Protein AF-A0AAV1WZG4-F1 (afdb_monomer)

Mean predicted aligned error: 12.22 Å

Secondary structure (DSSP, 8-state):
--HHHHHHHHHHHHHHHHHHHHHHHHHHHHHIIIIITT-SSHHHHHHT--TTS-HHHHHHHHHHHHHHHHHHHH-TT-PPPPHHHHHHHHHHTTS-----TTTT--

pLDDT: mean 77.01, std 16.68, range [37.56, 94.81]

Sequence (106 aa):
MSSKNTSFQISEKKVVFAILNDAWRRHKCTIKEKHFTKYKTTYDRLKNHPRDIPESHFKELIRYWNLGDIQRATKENKETPNQAEMFREIRQSKKGKPLDQETTKL

Organism: Lupinus luteus (NCBI:txid3873)

Structure (mmCIF, N/CA/C/O backbone):
data_AF-A0AAV1WZG4-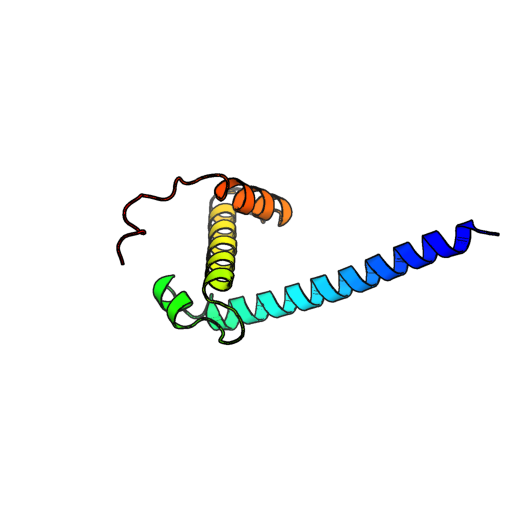F1
#
_entry.id   AF-A0AAV1WZG4-F1
#
loop_
_atom_site.group_PDB
_atom_site.id
_atom_site.type_symbol
_atom_site.label_atom_id
_atom_site.label_alt_id
_atom_site.label_comp_id
_atom_site.label_asym_id
_atom_site.label_entity_id
_atom_site.label_seq_id
_atom_site.pdbx_PDB_ins_code
_atom_site.Cartn_x
_atom_site.Cartn_y
_atom_site.Cartn_z
_atom_site.occupancy
_atom_site.B_iso_or_equiv
_atom_site.auth_seq_id
_atom_site.auth_comp_id
_atom_site.auth_asym_id
_atom_site.auth_atom_id
_atom_site.pdbx_PDB_model_num
ATOM 1 N N . MET A 1 1 ? 35.202 6.762 -31.738 1.00 43.03 1 MET A N 1
ATOM 2 C CA . MET A 1 1 ? 33.759 6.557 -32.020 1.00 43.03 1 MET A CA 1
ATOM 3 C C . MET A 1 1 ? 32.971 5.884 -30.869 1.00 43.03 1 MET A C 1
ATOM 5 O O . MET A 1 1 ? 31.894 5.372 -31.125 1.00 43.03 1 MET A O 1
ATOM 9 N N . SER A 1 2 ? 33.398 5.943 -29.591 1.00 52.16 2 SER A N 1
ATOM 10 C CA . SER A 1 2 ? 32.777 5.129 -28.512 1.00 52.16 2 SER A CA 1
ATOM 11 C C . SER A 1 2 ? 31.730 5.839 -27.616 1.00 52.16 2 SER A C 1
ATOM 13 O O . SER A 1 2 ? 30.922 5.180 -26.973 1.00 52.16 2 SER A O 1
ATOM 15 N N . SER A 1 3 ? 31.659 7.179 -27.587 1.00 54.00 3 SER A N 1
ATOM 16 C CA . SER A 1 3 ? 30.793 7.901 -26.621 1.00 54.00 3 SER A CA 1
ATOM 17 C C . SER A 1 3 ? 29.282 7.836 -26.878 1.00 54.00 3 SER A C 1
ATOM 19 O O . SER A 1 3 ? 28.505 8.072 -25.956 1.00 54.00 3 SER A O 1
ATOM 21 N N . LYS A 1 4 ? 28.834 7.558 -28.109 1.00 53.19 4 LYS A N 1
ATOM 22 C CA . LYS A 1 4 ? 27.404 7.666 -28.464 1.00 53.19 4 LYS A CA 1
ATOM 23 C C . LYS A 1 4 ? 26.564 6.463 -28.006 1.00 53.19 4 LYS A C 1
ATOM 25 O O . LYS A 1 4 ? 25.367 6.617 -27.800 1.00 53.19 4 LYS A O 1
ATOM 30 N N . ASN A 1 5 ? 27.181 5.297 -27.792 1.00 53.06 5 ASN A N 1
ATOM 31 C CA . ASN A 1 5 ? 26.464 4.092 -27.355 1.00 53.06 5 ASN A CA 1
ATOM 32 C C . ASN A 1 5 ? 26.102 4.132 -25.867 1.00 53.06 5 ASN A C 1
ATOM 34 O O . ASN A 1 5 ? 25.026 3.686 -25.477 1.00 53.06 5 ASN A O 1
ATOM 38 N N . THR A 1 6 ? 26.962 4.700 -25.024 1.00 52.59 6 THR A N 1
ATOM 39 C CA . THR A 1 6 ? 26.753 4.702 -23.570 1.00 52.59 6 THR A CA 1
ATOM 40 C C . THR A 1 6 ? 25.620 5.641 -23.152 1.00 52.59 6 THR A C 1
ATOM 42 O O . THR A 1 6 ? 24.829 5.292 -22.279 1.00 52.59 6 THR A O 1
ATOM 45 N N . SER A 1 7 ? 25.490 6.813 -23.787 1.00 56.78 7 SER A N 1
ATOM 46 C CA . SER A 1 7 ? 24.409 7.764 -23.488 1.00 56.78 7 SER A CA 1
ATOM 47 C C . SER A 1 7 ? 23.036 7.239 -23.919 1.00 56.78 7 SER A C 1
ATOM 49 O O . SER A 1 7 ? 22.076 7.357 -23.157 1.00 56.78 7 SER A O 1
ATOM 51 N N . PHE A 1 8 ? 22.961 6.594 -25.086 1.00 54.16 8 PHE A N 1
ATOM 52 C CA . PHE A 1 8 ? 21.743 5.975 -25.610 1.00 54.16 8 PHE A CA 1
ATOM 53 C C . PHE A 1 8 ? 21.254 4.819 -24.713 1.00 54.16 8 PHE A C 1
ATOM 55 O O . PHE A 1 8 ? 20.091 4.780 -24.309 1.00 54.16 8 PHE A O 1
ATOM 62 N N . GLN A 1 9 ? 22.167 3.953 -24.263 1.00 60.94 9 GLN A N 1
ATOM 63 C CA . GLN A 1 9 ? 21.860 2.866 -23.323 1.00 60.94 9 GLN A CA 1
ATOM 64 C C . GLN A 1 9 ? 21.387 3.366 -21.941 1.00 60.94 9 GLN A C 1
ATOM 66 O O . GLN A 1 9 ? 20.550 2.735 -21.290 1.00 60.94 9 GLN A O 1
ATOM 71 N N . ILE A 1 10 ? 21.889 4.516 -21.470 1.00 63.38 10 ILE A N 1
ATOM 72 C CA . ILE A 1 10 ? 21.425 5.142 -20.219 1.00 63.38 10 ILE A CA 1
ATOM 73 C C . ILE A 1 10 ? 20.000 5.696 -20.378 1.00 63.38 10 ILE A C 1
ATOM 75 O O . ILE A 1 10 ? 19.202 5.578 -19.444 1.00 63.38 10 ILE A O 1
ATOM 79 N N . SER A 1 11 ? 19.654 6.276 -21.535 1.00 71.56 11 SER A N 1
ATOM 80 C CA . SER A 1 11 ? 18.284 6.741 -21.796 1.00 71.56 11 SER A CA 1
ATOM 81 C C . SER A 1 11 ? 17.274 5.597 -21.877 1.00 71.56 11 SER A C 1
ATOM 83 O O . SER A 1 11 ? 16.200 5.711 -21.293 1.00 71.56 11 SER A O 1
ATOM 85 N N . GLU A 1 12 ? 17.623 4.466 -22.492 1.00 74.69 12 GLU A N 1
ATOM 86 C CA . GLU A 1 12 ? 16.720 3.311 -22.596 1.00 74.69 12 GLU A CA 1
ATOM 87 C C . GLU A 1 12 ? 16.405 2.694 -21.229 1.00 74.69 12 GLU A C 1
ATOM 89 O O . GLU A 1 12 ? 15.239 2.481 -20.893 1.00 74.69 12 GLU A O 1
ATOM 94 N N . LYS A 1 13 ? 17.424 2.494 -20.379 1.00 84.00 13 LYS A N 1
ATOM 95 C CA . LYS A 1 13 ? 17.223 1.997 -19.007 1.00 84.00 13 LYS A CA 1
ATOM 96 C C . LYS A 1 13 ? 16.293 2.908 -18.209 1.00 84.00 13 LYS A C 1
ATOM 98 O O . LYS A 1 13 ? 15.410 2.415 -17.510 1.00 84.00 13 LYS A O 1
ATOM 103 N N . LYS A 1 14 ? 16.447 4.233 -18.330 1.00 88.38 14 LYS A N 1
ATOM 104 C CA . LYS A 1 14 ? 15.558 5.202 -17.667 1.00 88.38 14 LYS A CA 1
ATOM 105 C C . LYS A 1 14 ? 14.107 5.051 -18.121 1.00 88.38 14 LYS A C 1
ATOM 107 O O . LYS A 1 14 ? 13.219 5.071 -17.272 1.00 88.38 14 LYS A O 1
ATOM 112 N N . VAL A 1 15 ? 13.868 4.866 -19.420 1.00 90.44 15 VAL A N 1
ATOM 113 C CA . VAL A 1 15 ? 12.517 4.666 -19.969 1.00 90.44 15 VAL A CA 1
ATOM 114 C C . VAL A 1 15 ? 11.904 3.366 -19.450 1.00 90.44 15 VAL A C 1
ATOM 116 O O . VAL A 1 15 ? 10.781 3.382 -18.950 1.00 90.44 15 VAL A O 1
ATOM 119 N N . VAL A 1 16 ? 12.652 2.259 -19.472 1.00 90.12 16 VAL A N 1
ATOM 120 C CA . VAL A 1 16 ? 12.183 0.968 -18.939 1.00 90.12 16 VAL A CA 1
ATOM 121 C C . VAL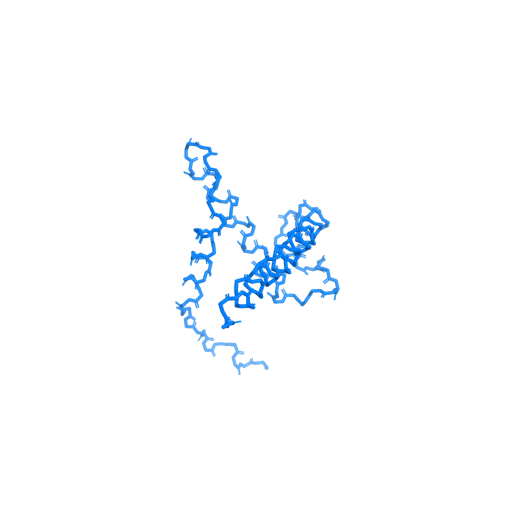 A 1 16 ? 11.821 1.082 -17.457 1.00 90.12 16 VAL A C 1
ATOM 123 O O . VAL A 1 16 ? 10.735 0.664 -17.053 1.00 90.12 16 VAL A O 1
ATOM 126 N N . PHE A 1 17 ? 12.681 1.701 -16.642 1.00 90.00 17 PHE A N 1
ATOM 127 C CA . PHE A 1 17 ? 12.382 1.918 -15.226 1.00 90.00 17 PHE A CA 1
ATOM 128 C C . PHE A 1 17 ? 11.178 2.835 -15.014 1.00 90.00 17 PHE A C 1
ATOM 130 O O . PHE A 1 17 ? 10.399 2.589 -14.097 1.00 90.00 17 PHE A O 1
ATOM 137 N N . ALA A 1 18 ? 10.991 3.865 -15.840 1.00 89.19 18 ALA A N 1
ATOM 138 C CA . ALA A 1 18 ? 9.818 4.730 -15.761 1.00 89.19 18 ALA A CA 1
ATOM 139 C C . ALA A 1 18 ? 8.524 3.949 -16.041 1.00 89.19 18 ALA A C 1
ATOM 141 O O . ALA A 1 18 ? 7.573 4.055 -15.266 1.00 89.19 18 ALA A O 1
ATOM 142 N N . ILE A 1 19 ? 8.513 3.108 -17.080 1.00 93.19 19 ILE A N 1
ATOM 143 C CA . ILE A 1 19 ? 7.367 2.254 -17.428 1.00 93.19 19 ILE A CA 1
ATOM 144 C C . ILE A 1 19 ? 7.077 1.258 -16.304 1.00 93.19 19 ILE A C 1
ATOM 146 O O . ILE A 1 19 ? 5.933 1.142 -15.866 1.00 93.19 19 ILE A O 1
ATOM 150 N N . LEU A 1 20 ? 8.107 0.572 -15.798 1.00 93.12 20 LEU A N 1
ATOM 151 C CA . LEU A 1 20 ? 7.959 -0.390 -14.708 1.00 93.12 20 LEU A CA 1
ATOM 152 C C . LEU A 1 20 ? 7.443 0.283 -13.431 1.00 93.12 20 LEU A C 1
ATOM 154 O O . LEU A 1 20 ? 6.531 -0.229 -12.782 1.00 93.12 20 LEU A O 1
ATOM 158 N N . ASN A 1 21 ? 7.990 1.450 -13.085 1.00 88.94 21 ASN A N 1
ATOM 159 C CA . ASN A 1 21 ? 7.549 2.220 -11.927 1.00 88.94 21 ASN A CA 1
ATOM 160 C C . ASN A 1 21 ? 6.096 2.669 -12.067 1.00 88.94 21 ASN A C 1
ATOM 162 O O . ASN A 1 21 ? 5.350 2.601 -11.090 1.00 88.94 21 ASN A O 1
ATOM 166 N N . ASP A 1 22 ? 5.678 3.104 -13.256 1.00 91.12 22 ASP A N 1
ATOM 167 C CA . ASP A 1 22 ? 4.301 3.527 -13.490 1.00 91.12 22 ASP A CA 1
ATOM 168 C C . ASP A 1 22 ? 3.322 2.344 -13.481 1.00 91.12 22 ASP A C 1
ATOM 170 O O . ASP A 1 22 ? 2.266 2.425 -12.851 1.00 91.12 22 ASP A O 1
ATOM 174 N N . ALA A 1 23 ? 3.693 1.209 -14.080 1.00 93.75 23 ALA A N 1
ATOM 175 C CA . ALA A 1 23 ? 2.919 -0.028 -13.996 1.00 93.75 23 ALA A CA 1
ATOM 176 C C . ALA A 1 23 ? 2.756 -0.483 -12.537 1.00 93.75 23 ALA A C 1
ATOM 178 O O . ALA A 1 23 ? 1.643 -0.763 -12.086 1.00 93.75 23 ALA A O 1
ATOM 179 N N . TRP A 1 24 ? 3.843 -0.464 -11.760 1.00 89.44 24 TRP A N 1
ATOM 180 C CA . TRP A 1 24 ? 3.811 -0.779 -10.334 1.00 89.44 24 TRP A CA 1
ATOM 181 C C . TRP A 1 24 ? 2.984 0.228 -9.526 1.00 89.44 24 TRP A C 1
ATOM 183 O O . TRP A 1 24 ? 2.260 -0.151 -8.603 1.00 89.44 24 TRP A O 1
ATOM 193 N N . ARG A 1 25 ? 3.056 1.521 -9.864 1.00 90.12 25 ARG A N 1
ATOM 194 C CA . ARG A 1 25 ? 2.226 2.571 -9.259 1.00 90.12 25 ARG A CA 1
ATOM 195 C C . ARG A 1 25 ? 0.744 2.281 -9.485 1.00 90.12 25 ARG A C 1
ATOM 197 O O . ARG A 1 25 ? -0.001 2.242 -8.509 1.00 90.12 25 ARG A O 1
ATOM 204 N N . ARG A 1 26 ? 0.341 2.019 -10.733 1.00 93.94 26 ARG A N 1
ATOM 205 C CA . ARG A 1 26 ? -1.043 1.683 -11.103 1.00 93.94 26 ARG A CA 1
ATOM 206 C C . ARG A 1 26 ? -1.534 0.425 -10.390 1.00 93.94 26 ARG A C 1
ATOM 208 O O . ARG A 1 26 ? -2.588 0.461 -9.765 1.00 93.94 26 ARG A O 1
ATOM 215 N N . HIS A 1 27 ? -0.734 -0.637 -10.387 1.00 91.38 27 HIS A N 1
ATOM 216 C CA . HIS A 1 27 ? -1.070 -1.880 -9.695 1.00 91.38 27 HIS A CA 1
ATOM 217 C C . HIS A 1 27 ? -1.291 -1.665 -8.186 1.00 91.38 27 HIS A C 1
ATOM 219 O O . HIS A 1 27 ? -2.326 -2.058 -7.648 1.00 91.38 27 HIS A O 1
ATOM 225 N N . LYS A 1 28 ? -0.392 -0.939 -7.503 1.00 89.25 28 LYS A N 1
ATOM 226 C CA . LYS A 1 28 ? -0.577 -0.572 -6.086 1.00 89.25 28 LYS A CA 1
ATOM 227 C C . LYS A 1 28 ? -1.831 0.261 -5.834 1.00 89.25 28 LYS A C 1
ATOM 229 O O . LYS A 1 28 ? -2.473 0.054 -4.806 1.00 89.25 28 LYS A O 1
ATOM 234 N N . CYS A 1 29 ? -2.175 1.192 -6.725 1.00 90.94 29 CYS A N 1
ATOM 235 C CA . CYS A 1 29 ? -3.416 1.961 -6.620 1.00 90.94 29 CYS A CA 1
ATOM 236 C C . CYS A 1 29 ? -4.640 1.037 -6.656 1.00 90.94 29 CYS A C 1
ATOM 238 O O . CYS A 1 29 ? -5.476 1.115 -5.759 1.00 90.94 29 CYS A O 1
ATOM 240 N N . THR A 1 30 ? -4.691 0.108 -7.615 1.00 93.56 30 THR A N 1
ATOM 241 C CA . THR A 1 30 ? -5.778 -0.876 -7.728 1.00 93.56 30 THR A CA 1
ATOM 242 C C . THR A 1 30 ? -5.893 -1.759 -6.485 1.00 93.56 30 THR A C 1
ATOM 244 O O . THR A 1 30 ? -6.997 -1.988 -5.991 1.00 93.56 30 THR A O 1
ATOM 247 N N . ILE A 1 31 ? -4.767 -2.230 -5.937 1.00 93.62 31 ILE A N 1
ATOM 248 C CA . ILE A 1 31 ? -4.776 -3.023 -4.699 1.00 93.62 31 ILE A CA 1
ATOM 249 C C . ILE A 1 31 ? -5.321 -2.195 -3.535 1.00 93.62 31 ILE A C 1
ATOM 251 O O . ILE A 1 31 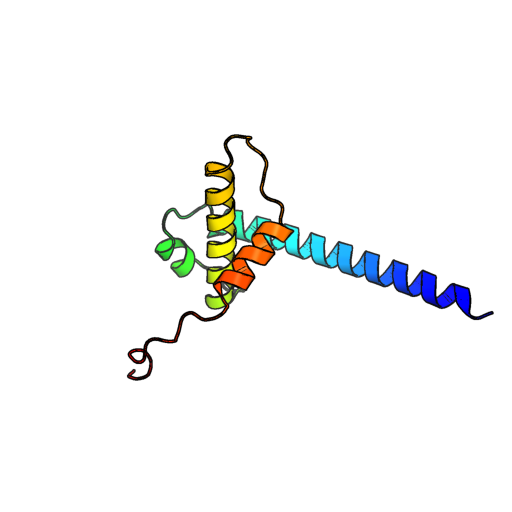? -6.158 -2.681 -2.772 1.00 93.62 31 ILE A O 1
ATOM 255 N N . LYS A 1 32 ? -4.850 -0.950 -3.386 1.00 92.25 32 LYS A N 1
ATOM 256 C CA . LYS A 1 32 ? -5.271 -0.072 -2.291 1.00 92.25 32 LYS A CA 1
ATOM 257 C C . LYS A 1 32 ? -6.786 0.134 -2.319 1.00 92.25 32 LYS A C 1
ATOM 259 O O . LYS A 1 32 ? -7.436 -0.020 -1.291 1.00 92.25 32 LYS A O 1
ATOM 264 N N . GLU A 1 33 ? -7.341 0.416 -3.490 1.00 92.38 33 GLU A N 1
ATOM 265 C CA . GLU A 1 33 ? -8.777 0.634 -3.674 1.00 92.38 33 GLU A CA 1
ATOM 266 C C . GLU A 1 33 ? -9.612 -0.616 -3.338 1.00 92.38 33 GLU A C 1
ATOM 268 O O . GLU A 1 33 ? -10.583 -0.559 -2.580 1.00 92.38 33 GLU A O 1
ATOM 273 N N . LYS A 1 34 ? -9.213 -1.779 -3.862 1.00 93.12 34 LYS A N 1
ATOM 274 C CA . LYS A 1 34 ? -10.001 -3.012 -3.723 1.00 93.12 34 LYS A CA 1
ATOM 275 C C . LYS A 1 34 ? -9.863 -3.682 -2.354 1.00 93.12 34 LYS A C 1
ATOM 277 O O . LYS A 1 34 ? -10.828 -4.276 -1.875 1.00 93.12 34 LYS A O 1
ATOM 282 N N . HIS A 1 35 ? -8.684 -3.600 -1.732 1.00 93.56 35 HIS A N 1
ATOM 283 C CA . HIS A 1 35 ? -8.336 -4.409 -0.556 1.00 93.56 35 HIS A CA 1
ATOM 284 C C . HIS A 1 35 ? -7.954 -3.598 0.685 1.00 93.56 35 HIS A C 1
ATOM 286 O O . HIS A 1 35 ? -8.035 -4.126 1.789 1.00 93.56 35 HIS A O 1
ATOM 292 N N . PHE A 1 36 ? -7.547 -2.331 0.555 1.00 91.94 36 PHE A N 1
ATOM 293 C CA . PHE A 1 36 ? -7.216 -1.501 1.719 1.00 91.94 36 PHE A CA 1
ATOM 294 C C . PHE A 1 36 ? -8.371 -0.583 2.119 1.00 91.94 36 PHE A C 1
ATOM 296 O O . PHE A 1 36 ? -8.783 -0.602 3.275 1.00 91.94 36 PHE A O 1
ATOM 303 N N . THR A 1 37 ? -8.920 0.201 1.188 1.00 90.19 37 THR A N 1
ATOM 304 C CA . THR A 1 37 ? -9.985 1.174 1.494 1.00 90.19 37 THR A CA 1
ATOM 305 C C . THR A 1 37 ? -11.334 0.518 1.761 1.00 90.19 37 THR A C 1
ATOM 307 O O . THR A 1 37 ? -12.127 1.063 2.520 1.00 90.19 37 THR A O 1
ATOM 310 N N . LYS A 1 38 ? -11.584 -0.668 1.191 1.00 93.19 38 LYS A N 1
ATOM 311 C CA . LYS A 1 38 ? -12.836 -1.417 1.381 1.00 93.19 38 LYS A CA 1
ATOM 312 C C . LYS A 1 38 ? -13.046 -1.904 2.821 1.00 93.19 38 LYS A C 1
ATOM 314 O O . LYS A 1 38 ? -14.185 -2.013 3.264 1.00 93.19 38 LYS A O 1
ATOM 319 N N . TYR A 1 39 ? -11.969 -2.205 3.546 1.00 92.25 39 TYR A N 1
ATOM 320 C CA . TYR A 1 39 ? -12.036 -2.789 4.886 1.00 92.25 39 TYR A CA 1
ATOM 321 C C . TYR A 1 39 ? -11.480 -1.830 5.941 1.00 92.25 39 TYR A C 1
ATOM 323 O O . TYR A 1 39 ? -10.445 -1.183 5.745 1.00 92.25 39 TYR A O 1
ATOM 331 N N . LYS A 1 40 ? -12.164 -1.755 7.088 1.00 88.25 40 LYS A N 1
ATOM 332 C CA . LYS A 1 40 ? -11.831 -0.813 8.165 1.00 88.25 40 LYS A CA 1
ATOM 333 C C . LYS A 1 40 ? -10.646 -1.286 9.004 1.00 88.25 40 LYS A C 1
ATOM 335 O O . LYS A 1 40 ? -9.762 -0.490 9.308 1.00 88.25 40 LYS A O 1
ATOM 340 N N . THR A 1 41 ? -10.624 -2.563 9.381 1.00 91.06 41 THR A N 1
ATOM 341 C CA . THR A 1 41 ? -9.608 -3.106 10.290 1.00 91.06 41 THR A CA 1
ATOM 342 C C . THR A 1 41 ? -8.447 -3.741 9.527 1.00 91.06 41 THR A C 1
ATOM 344 O O . THR A 1 41 ? -8.609 -4.266 8.426 1.00 91.06 41 THR A O 1
ATOM 347 N N . THR A 1 42 ? -7.252 -3.728 10.124 1.00 90.44 42 THR A N 1
ATOM 348 C CA . THR A 1 42 ? -6.081 -4.427 9.567 1.00 90.44 42 THR A CA 1
ATOM 349 C C . THR A 1 42 ? -6.322 -5.931 9.441 1.00 90.44 42 THR A C 1
ATOM 351 O O . THR A 1 42 ? -5.881 -6.529 8.463 1.00 90.44 42 THR A O 1
ATOM 354 N N . TYR A 1 43 ? -7.042 -6.528 10.394 1.00 92.25 43 TYR A N 1
ATOM 355 C CA . TYR A 1 43 ? -7.401 -7.945 10.366 1.00 92.25 43 TYR A CA 1
ATOM 356 C C . TYR A 1 43 ? -8.248 -8.284 9.133 1.00 92.25 43 TYR A C 1
ATOM 358 O O . TYR A 1 43 ? -7.884 -9.170 8.362 1.00 92.25 43 TYR A O 1
ATOM 366 N N . ASP A 1 44 ? -9.312 -7.515 8.882 1.00 93.62 44 ASP A N 1
ATOM 367 C CA . ASP A 1 44 ? -10.186 -7.732 7.724 1.00 93.62 44 ASP A CA 1
ATOM 368 C C . ASP A 1 44 ? -9.442 -7.528 6.401 1.00 93.62 44 ASP A C 1
ATOM 370 O O . ASP A 1 44 ? -9.671 -8.271 5.447 1.00 93.62 44 ASP A O 1
ATOM 374 N N . ARG A 1 45 ? -8.515 -6.559 6.346 1.00 94.81 45 ARG A N 1
ATOM 375 C CA . ARG A 1 45 ? -7.649 -6.350 5.176 1.00 94.81 45 ARG A CA 1
ATOM 376 C C . ARG A 1 45 ? -6.791 -7.585 4.905 1.00 94.81 45 ARG A C 1
ATOM 378 O O . ARG A 1 45 ? -6.794 -8.067 3.779 1.00 94.81 45 ARG A O 1
ATOM 385 N N . LEU A 1 46 ? -6.086 -8.111 5.912 1.00 94.12 46 LEU A N 1
ATOM 386 C CA . LEU A 1 46 ? -5.216 -9.289 5.761 1.00 94.12 46 LEU A CA 1
ATOM 387 C C . LEU A 1 46 ? -6.007 -10.547 5.382 1.00 94.12 46 LEU A C 1
ATOM 389 O O . LEU A 1 46 ? -5.616 -11.266 4.463 1.00 94.12 46 LEU A O 1
ATOM 393 N N . LYS A 1 47 ? -7.165 -10.765 6.017 1.00 93.69 47 LYS A N 1
ATOM 394 C CA . LYS A 1 47 ? -8.068 -11.878 5.689 1.00 93.69 47 LYS A CA 1
ATOM 395 C C . LYS A 1 47 ? -8.547 -11.831 4.234 1.00 93.69 47 LYS A C 1
ATOM 397 O O . LYS A 1 47 ? -8.779 -12.872 3.631 1.00 93.69 47 LYS A O 1
ATOM 402 N N . ASN A 1 48 ? -8.673 -10.631 3.667 1.00 93.94 48 ASN A N 1
ATOM 403 C CA . ASN A 1 48 ? -9.118 -10.396 2.295 1.00 93.94 48 ASN A CA 1
ATOM 404 C C . ASN A 1 48 ? -7.986 -9.896 1.381 1.00 93.94 48 ASN A C 1
ATOM 406 O O . ASN A 1 48 ? -8.237 -9.086 0.481 1.00 93.94 48 ASN A O 1
ATOM 410 N N . HIS A 1 49 ? -6.744 -10.331 1.607 1.00 93.75 49 HIS A N 1
ATOM 411 C CA . HIS A 1 49 ? -5.620 -9.928 0.765 1.00 93.75 49 HIS A CA 1
ATOM 412 C C . HIS A 1 49 ? -5.763 -10.454 -0.684 1.00 93.75 49 HIS A C 1
ATOM 414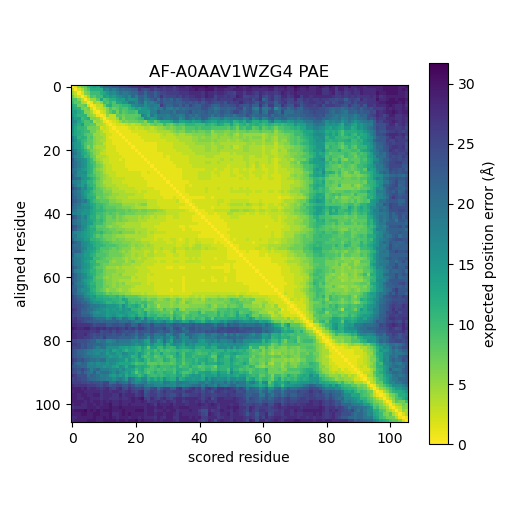 O O . HIS A 1 49 ? -6.439 -11.461 -0.921 1.00 93.75 49 HIS A O 1
ATOM 420 N N . PRO A 1 50 ? -5.161 -9.775 -1.678 1.00 94.62 50 PRO A N 1
ATOM 421 C CA . PRO A 1 50 ? -5.144 -10.255 -3.061 1.00 94.62 50 PRO A CA 1
ATOM 422 C C . PRO A 1 50 ? -4.432 -11.610 -3.177 1.00 94.62 50 PRO A C 1
ATOM 424 O O . PRO A 1 50 ? -3.334 -11.757 -2.654 1.00 94.62 50 PRO A O 1
ATOM 427 N N . ARG A 1 51 ? -5.009 -12.585 -3.895 1.00 92.38 51 ARG A N 1
ATOM 428 C CA . ARG A 1 51 ? -4.427 -13.943 -4.029 1.00 92.38 51 ARG A CA 1
ATOM 429 C C . ARG A 1 51 ? -3.058 -13.962 -4.715 1.00 92.38 51 ARG A C 1
ATOM 431 O O . ARG A 1 51 ? -2.271 -14.871 -4.493 1.00 92.38 51 ARG A O 1
ATOM 438 N N . ASP A 1 52 ? -2.808 -12.986 -5.576 1.00 92.25 52 ASP A N 1
ATOM 439 C CA . ASP A 1 52 ? -1.573 -12.790 -6.333 1.00 92.25 52 ASP A CA 1
ATOM 440 C C . ASP A 1 52 ? -0.436 -12.188 -5.493 1.00 92.25 52 ASP A C 1
ATOM 442 O O . ASP A 1 52 ? 0.713 -12.165 -5.933 1.00 92.25 52 ASP A O 1
ATOM 446 N N . ILE A 1 53 ? -0.725 -11.720 -4.275 1.00 91.38 53 ILE A N 1
ATOM 447 C CA . ILE A 1 53 ? 0.252 -11.074 -3.400 1.00 91.38 53 ILE A CA 1
ATOM 448 C C . ILE A 1 53 ? 0.372 -11.879 -2.111 1.00 91.38 53 ILE A C 1
ATOM 450 O O . ILE A 1 53 ? -0.602 -11.973 -1.374 1.00 91.38 53 ILE A O 1
ATOM 454 N N . PRO A 1 54 ? 1.563 -12.388 -1.759 1.00 94.56 54 PRO A N 1
ATOM 455 C CA . PRO A 1 54 ? 1.764 -13.035 -0.470 1.00 94.56 54 PRO A CA 1
ATOM 456 C C . PRO A 1 54 ? 1.353 -12.127 0.693 1.00 94.56 54 PRO A C 1
ATOM 458 O O . PRO A 1 54 ? 1.659 -10.928 0.700 1.00 94.56 54 PRO A O 1
ATOM 461 N N . GLU A 1 55 ? 0.719 -12.702 1.715 1.00 92.94 55 GLU A N 1
ATOM 462 C CA . GLU A 1 55 ? 0.237 -11.957 2.882 1.00 92.94 55 GLU A CA 1
ATOM 463 C C . GLU A 1 55 ? 1.345 -11.112 3.534 1.00 92.94 55 GLU A C 1
ATOM 465 O O . GLU A 1 55 ? 1.115 -9.962 3.912 1.00 92.94 55 GLU A O 1
ATOM 470 N N . SER A 1 56 ? 2.573 -11.640 3.598 1.00 91.19 56 SER A N 1
ATOM 471 C CA . SER A 1 56 ? 3.739 -10.930 4.132 1.00 91.19 56 SER A CA 1
ATOM 472 C C . SER A 1 56 ? 3.986 -9.602 3.411 1.00 91.19 56 SER A C 1
ATOM 474 O O . SER A 1 56 ? 4.142 -8.571 4.065 1.00 91.19 56 SER A O 1
ATOM 476 N N . HIS A 1 57 ? 3.948 -9.597 2.076 1.00 91.12 57 HIS A N 1
ATOM 477 C CA . HIS A 1 57 ? 4.104 -8.398 1.251 1.00 91.12 57 HIS A CA 1
ATOM 478 C C . HIS A 1 57 ? 2.913 -7.453 1.403 1.00 91.12 57 HIS A C 1
ATOM 480 O O . HIS A 1 57 ? 3.094 -6.237 1.527 1.00 91.12 57 HIS A O 1
ATOM 486 N N . PHE A 1 58 ? 1.696 -7.994 1.452 1.00 94.00 58 PHE A N 1
ATOM 487 C CA . PHE A 1 58 ? 0.501 -7.183 1.651 1.00 94.00 58 PHE A CA 1
ATOM 488 C C . PHE A 1 58 ? 0.497 -6.491 3.024 1.00 94.00 58 PHE A C 1
ATOM 490 O O . PHE A 1 58 ? 0.180 -5.304 3.121 1.00 94.00 58 PHE A O 1
ATOM 497 N N . LYS A 1 59 ? 0.972 -7.170 4.075 1.00 92.81 59 LYS A N 1
ATOM 498 C CA . LYS A 1 59 ? 1.198 -6.585 5.404 1.00 92.81 59 LYS A CA 1
ATOM 499 C C . LYS A 1 59 ? 2.148 -5.390 5.337 1.00 92.81 59 LYS A C 1
ATOM 501 O O . LYS A 1 59 ? 1.934 -4.400 6.037 1.00 92.81 59 LYS A O 1
ATOM 506 N N . GLU A 1 60 ? 3.172 -5.425 4.483 1.00 90.31 60 GLU A N 1
ATOM 507 C CA . GLU A 1 60 ? 4.056 -4.269 4.287 1.00 90.31 60 GLU A CA 1
ATOM 508 C C . GLU A 1 60 ? 3.364 -3.094 3.611 1.00 90.31 60 GLU A C 1
ATOM 510 O O . GLU A 1 60 ? 3.563 -1.954 4.036 1.00 90.31 60 GLU A O 1
ATOM 515 N N . LEU A 1 61 ? 2.526 -3.366 2.610 1.00 91.75 61 LEU A N 1
ATOM 516 C CA . LEU A 1 61 ? 1.730 -2.339 1.943 1.00 91.75 61 LEU A CA 1
ATOM 517 C C . LEU A 1 61 ? 0.752 -1.670 2.915 1.00 91.75 61 LEU A C 1
ATOM 519 O O . LEU A 1 61 ? 0.673 -0.443 2.937 1.00 91.75 61 LEU A O 1
ATOM 523 N N . ILE A 1 62 ? 0.082 -2.444 3.778 1.00 92.25 62 ILE A N 1
ATOM 524 C CA . ILE A 1 62 ? -0.794 -1.897 4.826 1.00 92.25 62 ILE A CA 1
ATOM 525 C C . ILE A 1 62 ? -0.013 -0.957 5.749 1.00 92.25 62 ILE A C 1
ATOM 527 O O . ILE A 1 62 ? -0.472 0.157 6.003 1.00 92.25 62 ILE A O 1
ATOM 531 N N . ARG A 1 63 ? 1.172 -1.366 6.234 1.00 89.81 63 ARG A N 1
ATOM 532 C CA . ARG A 1 63 ? 2.004 -0.488 7.079 1.00 89.81 63 ARG A CA 1
ATOM 533 C C . ARG A 1 63 ? 2.400 0.787 6.343 1.00 89.81 63 ARG A C 1
ATOM 535 O O . ARG A 1 63 ? 2.319 1.864 6.921 1.00 89.81 63 ARG A O 1
ATOM 542 N N . TYR A 1 64 ? 2.814 0.660 5.084 1.00 88.19 64 TYR A N 1
ATOM 543 C CA . TYR A 1 64 ? 3.179 1.795 4.244 1.00 88.19 64 TYR A CA 1
ATOM 544 C C . TYR A 1 64 ? 2.016 2.779 4.079 1.00 88.19 64 TYR A C 1
ATOM 546 O O . TYR A 1 64 ? 2.203 3.978 4.254 1.00 88.19 64 TYR A O 1
ATOM 554 N N . TRP A 1 65 ? 0.803 2.308 3.794 1.00 89.69 65 TRP A N 1
ATOM 555 C CA . TRP A 1 65 ? -0.342 3.205 3.651 1.00 89.69 65 TRP A CA 1
ATOM 556 C C . TRP A 1 65 ? -0.764 3.838 4.977 1.00 89.69 65 T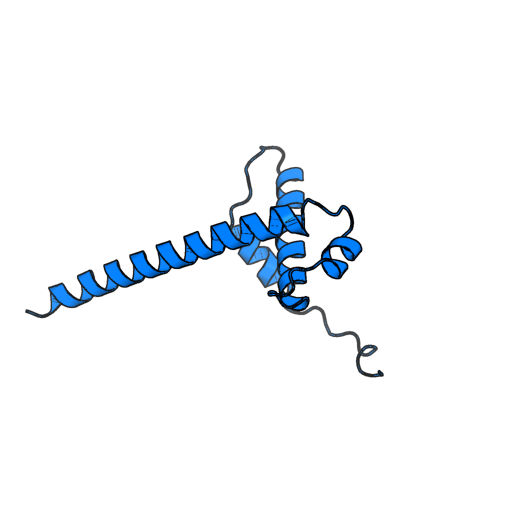RP A C 1
ATOM 558 O O . TRP A 1 65 ? -0.965 5.048 5.008 1.00 89.69 65 TRP A O 1
ATOM 568 N N . ASN A 1 66 ? -0.803 3.070 6.070 1.00 87.81 66 ASN A N 1
ATOM 569 C CA . ASN A 1 66 ? -1.138 3.601 7.394 1.00 87.81 66 ASN A CA 1
ATOM 570 C C . ASN A 1 66 ? -0.139 4.672 7.856 1.00 87.81 66 ASN A C 1
ATOM 572 O O . ASN A 1 66 ? -0.556 5.700 8.378 1.00 87.81 66 ASN A O 1
ATOM 576 N N . LEU A 1 67 ? 1.168 4.467 7.647 1.00 82.94 67 LEU A N 1
ATOM 577 C CA . LEU A 1 67 ? 2.175 5.468 8.010 1.00 82.94 67 LEU A CA 1
ATOM 578 C C . LEU A 1 67 ? 1.979 6.762 7.208 1.00 82.94 67 LEU A C 1
ATOM 580 O O . LEU A 1 67 ? 2.060 7.848 7.771 1.00 82.94 67 LEU A O 1
ATOM 584 N N . GLY A 1 68 ? 1.634 6.655 5.923 1.00 78.56 68 GLY A N 1
ATOM 585 C CA . GLY A 1 68 ? 1.348 7.825 5.100 1.00 78.56 68 GLY A CA 1
ATOM 586 C C . GLY A 1 68 ? 0.105 8.568 5.576 1.00 78.56 68 GLY A C 1
ATOM 587 O O . GLY A 1 68 ? 0.062 9.791 5.495 1.00 78.56 68 GLY A O 1
ATOM 588 N N . ASP A 1 69 ? -0.912 7.848 6.047 1.00 75.75 69 ASP A N 1
ATOM 589 C CA . ASP A 1 69 ? -2.131 8.440 6.600 1.00 75.75 69 ASP A CA 1
ATOM 590 C C . ASP A 1 69 ? -1.832 9.167 7.924 1.00 75.75 69 ASP A C 1
ATOM 592 O O . ASP A 1 69 ? -2.252 10.309 8.093 1.00 75.75 69 ASP A O 1
ATOM 596 N N . ILE A 1 70 ? -1.029 8.556 8.806 1.00 71.94 70 ILE A N 1
ATOM 597 C CA . ILE A 1 70 ? -0.584 9.152 10.077 1.00 71.94 70 ILE A CA 1
ATOM 598 C C . ILE A 1 70 ? 0.248 10.412 9.825 1.00 71.94 70 ILE A C 1
ATOM 600 O O . ILE A 1 70 ? -0.056 11.461 10.378 1.00 71.94 70 ILE A O 1
ATOM 604 N N . GLN A 1 71 ? 1.257 10.346 8.954 1.00 69.19 71 GLN A N 1
ATOM 605 C CA . GLN A 1 71 ? 2.112 11.498 8.662 1.00 69.19 71 GLN A CA 1
ATOM 606 C C . GLN A 1 71 ? 1.352 12.657 7.992 1.00 69.19 71 GLN A C 1
ATOM 608 O O . GLN A 1 71 ? 1.681 13.820 8.211 1.00 69.19 71 GLN A O 1
ATOM 613 N N . ARG A 1 72 ? 0.324 12.366 7.178 1.00 69.19 72 ARG A N 1
ATOM 614 C CA . ARG A 1 72 ? -0.563 13.411 6.629 1.00 69.19 72 ARG A CA 1
ATOM 615 C C . ARG A 1 72 ? -1.431 14.058 7.704 1.00 69.19 72 ARG A C 1
ATOM 617 O O . ARG A 1 72 ? -1.752 15.230 7.568 1.00 69.19 72 ARG A O 1
ATOM 624 N N . ALA A 1 73 ? -1.816 13.308 8.734 1.00 66.69 73 ALA A N 1
ATOM 625 C CA . ALA A 1 73 ? -2.592 13.833 9.851 1.00 66.69 73 ALA A CA 1
ATOM 626 C C . ALA A 1 73 ? -1.736 14.651 10.835 1.00 66.69 73 ALA A C 1
ATOM 628 O O . ALA A 1 73 ? -2.253 15.581 11.443 1.00 66.69 73 ALA A O 1
ATOM 629 N N . THR A 1 74 ? -0.444 14.330 10.989 1.00 65.56 74 THR A N 1
ATOM 630 C CA . THR A 1 74 ? 0.458 15.028 11.924 1.00 65.56 74 THR A CA 1
ATOM 631 C C . THR A 1 74 ? 1.113 16.283 11.348 1.00 65.56 74 THR A C 1
ATOM 633 O O . THR A 1 74 ? 1.518 17.152 12.116 1.00 65.56 74 THR A O 1
ATOM 636 N N . LYS A 1 75 ? 1.232 16.422 10.021 1.00 65.56 75 LYS A N 1
ATOM 637 C CA . LYS A 1 75 ? 1.714 17.667 9.405 1.00 65.56 75 LYS A CA 1
ATOM 638 C C . LYS A 1 75 ? 0.583 18.703 9.358 1.00 65.56 75 LYS A C 1
ATOM 640 O O . LYS A 1 75 ? -0.243 18.685 8.448 1.00 65.56 75 LYS A O 1
ATOM 645 N N . GLU A 1 76 ? 0.604 19.654 10.293 1.00 56.75 76 GLU A N 1
ATOM 646 C CA . GLU A 1 76 ? -0.326 20.801 10.366 1.00 56.75 76 GLU A CA 1
ATOM 647 C C . GLU A 1 76 ? -0.396 21.622 9.056 1.00 56.75 76 GLU A C 1
ATOM 649 O O . GLU A 1 76 ? -1.418 22.234 8.754 1.00 56.75 76 GLU A O 1
ATOM 654 N N . ASN A 1 77 ? 0.638 21.550 8.206 1.00 60.47 77 ASN A N 1
ATOM 655 C CA . ASN A 1 77 ? 0.739 22.286 6.938 1.00 60.47 77 ASN A CA 1
ATOM 656 C C . ASN A 1 77 ? 0.142 21.583 5.699 1.00 60.47 77 ASN A C 1
ATOM 658 O O . ASN A 1 77 ? 0.383 22.029 4.581 1.00 60.47 77 ASN A O 1
ATOM 662 N N . LYS A 1 78 ? -0.629 20.492 5.842 1.00 55.62 78 LYS A N 1
ATOM 663 C CA . LYS A 1 78 ? -1.240 19.729 4.719 1.00 55.62 78 LYS A CA 1
ATOM 664 C C . LYS A 1 78 ? -0.255 19.190 3.665 1.00 55.62 78 LYS A C 1
ATOM 666 O O . LYS A 1 78 ? -0.689 18.642 2.650 1.00 55.62 78 LYS A O 1
ATOM 671 N N . GLU A 1 79 ? 1.054 19.303 3.876 1.00 62.19 79 GLU A N 1
ATOM 672 C CA . GLU A 1 79 ? 2.034 18.792 2.926 1.00 62.19 79 GLU A CA 1
ATOM 673 C C . GLU A 1 79 ? 2.033 17.265 2.934 1.00 62.19 79 GLU A C 1
ATOM 675 O O . GLU A 1 79 ? 2.315 16.613 3.943 1.00 62.19 79 GLU A O 1
ATOM 680 N N . THR A 1 80 ? 1.724 16.678 1.780 1.00 59.88 80 THR A N 1
ATOM 681 C CA . THR A 1 80 ? 1.810 15.234 1.586 1.00 59.88 80 THR A CA 1
ATOM 682 C C . THR A 1 80 ? 3.259 14.781 1.779 1.00 59.88 80 THR A C 1
ATOM 684 O O . THR A 1 80 ? 4.134 15.276 1.065 1.00 59.88 80 THR A O 1
ATOM 687 N N . PRO A 1 81 ? 3.541 13.839 2.697 1.00 63.91 81 PRO A N 1
ATOM 688 C CA . PRO A 1 81 ? 4.888 13.340 2.914 1.00 63.91 81 PRO A CA 1
ATOM 689 C C . PRO A 1 81 ? 5.480 12.776 1.630 1.00 63.91 81 PRO A C 1
ATOM 691 O O . PRO A 1 81 ? 4.827 12.034 0.889 1.00 63.91 81 PRO A O 1
ATOM 694 N N . ASN A 1 82 ? 6.738 13.121 1.383 1.00 73.56 82 ASN A N 1
ATOM 695 C CA . ASN A 1 82 ? 7.481 12.633 0.238 1.00 73.56 82 ASN A CA 1
ATOM 696 C C . ASN A 1 82 ? 7.599 11.102 0.313 1.00 73.56 82 ASN A C 1
ATOM 698 O O . ASN A 1 82 ? 7.946 10.529 1.348 1.00 73.56 82 ASN A O 1
ATOM 702 N N . GLN A 1 83 ? 7.375 10.423 -0.813 1.00 68.94 83 GLN A N 1
ATOM 703 C CA . GLN A 1 83 ? 7.477 8.969 -0.904 1.00 68.94 83 GLN A CA 1
ATOM 704 C C . GLN A 1 83 ? 8.838 8.441 -0.410 1.00 68.94 83 GLN A C 1
ATOM 706 O O . GLN A 1 83 ? 8.898 7.396 0.230 1.00 68.94 83 GLN A O 1
ATOM 711 N N . ALA A 1 84 ? 9.929 9.165 -0.669 1.00 70.88 84 ALA A N 1
ATOM 712 C CA . ALA A 1 84 ? 11.270 8.816 -0.209 1.00 70.88 84 ALA A CA 1
ATOM 713 C C . ALA A 1 84 ? 11.434 8.930 1.316 1.00 70.88 84 ALA A C 1
ATOM 715 O O . ALA A 1 84 ? 12.147 8.117 1.899 1.00 70.88 84 ALA A O 1
ATOM 716 N N . GLU A 1 85 ? 10.777 9.892 1.970 1.00 76.25 85 GLU A N 1
ATOM 717 C CA . GLU A 1 85 ? 10.758 10.014 3.439 1.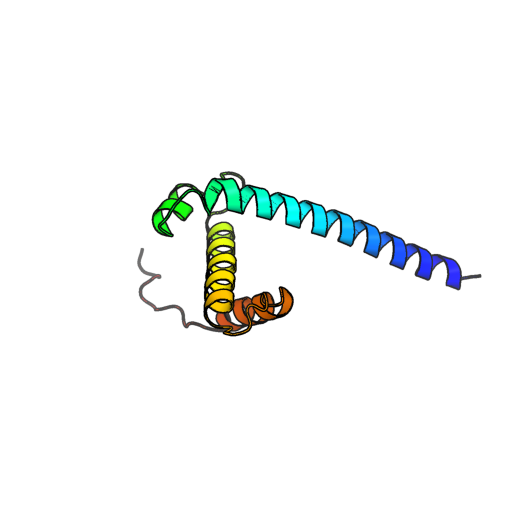00 76.25 85 GLU A CA 1
ATOM 718 C C . GLU A 1 85 ? 10.029 8.828 4.057 1.00 76.25 85 GLU A C 1
ATOM 720 O O . GLU A 1 85 ? 10.607 8.084 4.848 1.00 76.25 85 GLU A O 1
ATOM 725 N N . MET A 1 86 ? 8.817 8.572 3.563 1.00 75.75 86 MET A N 1
ATOM 726 C CA . MET A 1 86 ? 8.020 7.393 3.885 1.00 75.75 86 MET A CA 1
ATOM 727 C C . MET A 1 86 ? 8.820 6.092 3.730 1.00 75.75 86 MET A C 1
ATOM 729 O O . MET A 1 86 ? 8.805 5.231 4.607 1.00 75.75 86 MET A O 1
ATOM 733 N N . PHE A 1 87 ? 9.563 5.939 2.629 1.00 74.44 87 PHE A N 1
ATOM 734 C CA . PHE A 1 87 ? 10.411 4.766 2.411 1.00 74.44 87 PHE A CA 1
ATOM 735 C C . PHE A 1 87 ? 11.565 4.657 3.407 1.00 74.44 87 PHE A C 1
ATOM 737 O O . PHE A 1 87 ? 11.861 3.546 3.859 1.00 74.44 87 PHE A O 1
ATOM 744 N N . ARG A 1 88 ? 12.240 5.769 3.723 1.00 76.38 88 ARG A N 1
ATOM 745 C CA . ARG A 1 88 ? 13.340 5.781 4.698 1.00 76.38 88 ARG A CA 1
ATOM 746 C C . ARG A 1 88 ? 12.838 5.363 6.073 1.00 76.38 88 ARG A C 1
ATOM 748 O O . ARG A 1 88 ? 13.428 4.458 6.657 1.00 76.38 88 ARG A O 1
ATOM 755 N N . GLU A 1 89 ? 11.725 5.924 6.530 1.00 73.25 89 GLU A N 1
ATOM 756 C CA . GLU A 1 89 ? 11.131 5.582 7.825 1.00 73.25 89 GLU A CA 1
ATOM 757 C C . GLU A 1 89 ? 10.691 4.114 7.898 1.00 73.25 89 GLU A C 1
ATOM 759 O O . GLU A 1 89 ? 11.080 3.400 8.822 1.00 73.25 89 GLU A O 1
ATOM 764 N N . ILE A 1 90 ? 9.974 3.609 6.884 1.00 70.75 90 ILE A N 1
ATOM 765 C CA . ILE A 1 90 ? 9.536 2.199 6.817 1.00 70.75 90 ILE A CA 1
ATOM 766 C C . ILE A 1 90 ? 10.727 1.230 6.855 1.00 70.75 90 ILE A C 1
ATOM 768 O O . ILE A 1 90 ? 10.634 0.151 7.445 1.00 70.75 90 ILE A O 1
ATOM 772 N N . ARG A 1 91 ? 11.838 1.565 6.185 1.00 70.12 91 ARG A N 1
ATOM 773 C CA . ARG A 1 91 ? 13.044 0.720 6.171 1.00 70.12 91 ARG A CA 1
ATOM 774 C C . ARG A 1 91 ? 13.826 0.810 7.476 1.00 70.12 91 ARG A C 1
ATOM 776 O O . ARG A 1 91 ? 14.340 -0.208 7.930 1.00 70.12 91 ARG A O 1
ATOM 783 N N . GLN A 1 92 ? 13.916 1.991 8.078 1.00 69.94 92 GLN A N 1
ATOM 784 C CA . GLN A 1 92 ? 14.590 2.177 9.361 1.00 69.94 92 GLN A CA 1
ATOM 785 C C . GLN A 1 92 ? 13.825 1.499 10.502 1.00 69.94 92 GLN A C 1
ATOM 787 O O . GLN A 1 92 ? 14.458 0.857 11.333 1.00 69.94 92 GLN A O 1
ATOM 792 N N . SER A 1 93 ? 12.486 1.500 10.484 1.00 61.50 93 SER A N 1
ATOM 793 C CA . SER A 1 93 ? 11.668 0.808 11.495 1.00 61.50 93 SER A CA 1
ATOM 794 C C . SER A 1 93 ? 11.847 -0.719 11.503 1.00 61.50 93 SER A C 1
ATOM 796 O O . SER A 1 93 ? 11.384 -1.385 12.426 1.00 61.50 93 SER A O 1
ATOM 798 N N . LYS A 1 94 ? 12.455 -1.293 10.454 1.00 63.75 94 LYS A N 1
ATOM 799 C CA . LYS A 1 94 ? 12.790 -2.721 10.358 1.00 63.75 94 LYS A CA 1
ATOM 800 C C . LYS A 1 94 ? 14.195 -3.053 10.864 1.00 63.75 94 LYS A C 1
ATOM 802 O O . LYS A 1 94 ? 14.511 -4.235 10.983 1.00 63.75 94 LYS A O 1
ATOM 807 N N . LYS A 1 95 ? 15.047 -2.062 11.157 1.00 56.09 95 LYS A N 1
ATOM 808 C CA . LYS A 1 95 ? 16.346 -2.318 11.792 1.00 56.09 95 LYS A CA 1
ATOM 809 C C . LYS A 1 95 ? 16.119 -2.708 13.256 1.00 56.09 95 LYS A C 1
ATOM 811 O O . LYS A 1 95 ? 16.116 -1.859 14.133 1.00 56.09 95 LYS A O 1
ATOM 816 N N . GLY A 1 96 ? 15.913 -4.007 13.474 1.00 52.88 96 GLY A N 1
ATOM 817 C CA . GLY A 1 96 ? 16.030 -4.674 14.768 1.00 52.88 96 GLY A CA 1
ATOM 818 C C . GLY A 1 96 ? 14.917 -4.367 15.766 1.00 52.88 96 GLY A C 1
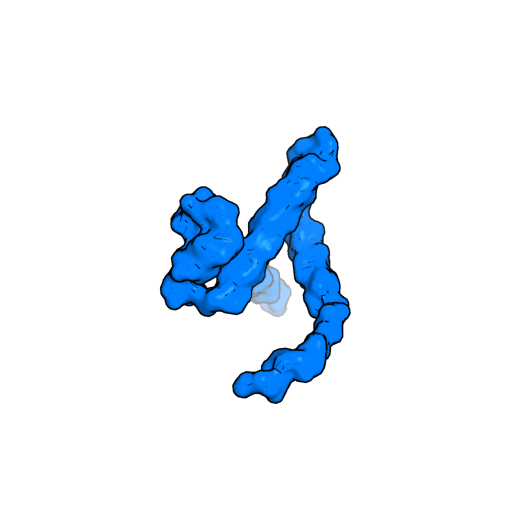ATOM 819 O O . GLY A 1 96 ? 15.152 -3.684 16.755 1.00 52.88 96 GLY A O 1
ATOM 820 N N . LYS A 1 97 ? 13.735 -4.966 15.583 1.00 52.84 97 LYS A N 1
ATOM 821 C CA . LYS A 1 97 ? 13.035 -5.475 16.769 1.00 52.84 97 LYS A CA 1
ATOM 822 C C . LYS A 1 97 ? 13.612 -6.869 17.041 1.00 52.84 97 LYS A C 1
ATOM 824 O O . LYS A 1 97 ? 13.597 -7.673 16.106 1.00 52.84 97 LYS A O 1
ATOM 829 N N . PRO A 1 98 ? 14.198 -7.133 18.224 1.00 49.03 98 PRO A N 1
ATOM 830 C CA . PRO A 1 98 ? 14.667 -8.470 18.559 1.00 49.03 98 PRO A CA 1
ATOM 831 C C . PRO A 1 98 ? 13.482 -9.433 18.475 1.00 49.03 98 PRO A C 1
ATOM 833 O O . PRO A 1 98 ? 12.391 -9.104 18.933 1.00 49.03 98 PRO A O 1
ATOM 836 N N . LEU A 1 99 ? 13.704 -10.575 17.825 1.00 49.28 99 LEU A N 1
ATOM 837 C CA . LEU A 1 99 ? 12.734 -11.656 17.743 1.00 49.28 99 LEU A CA 1
ATOM 838 C C . LEU A 1 99 ? 12.533 -12.186 19.168 1.00 49.28 99 LEU A C 1
ATOM 840 O O . LEU A 1 99 ? 13.466 -12.708 19.778 1.00 49.28 99 LEU A O 1
ATOM 844 N N . ASP A 1 100 ? 11.348 -11.987 19.719 1.00 55.09 100 ASP A N 1
ATOM 845 C CA . ASP A 1 100 ? 10.928 -12.551 20.989 1.00 55.09 100 ASP A CA 1
ATOM 846 C C . ASP A 1 100 ? 10.993 -14.085 20.908 1.00 55.09 100 ASP A C 1
ATOM 848 O O . ASP A 1 100 ? 10.454 -14.718 19.996 1.00 55.09 100 ASP A O 1
ATOM 852 N N . GLN A 1 101 ? 11.719 -14.684 21.859 1.00 50.72 101 GLN A N 1
ATOM 853 C CA . GLN A 1 101 ? 12.073 -16.110 21.894 1.00 50.72 101 GLN A CA 1
ATOM 854 C C . GLN A 1 101 ? 10.861 -17.055 22.048 1.00 50.72 101 GLN A C 1
ATOM 856 O O . GLN A 1 101 ? 11.038 -18.271 22.093 1.00 50.72 101 GLN A O 1
ATOM 861 N N . GLU A 1 102 ? 9.636 -16.528 22.106 1.00 52.47 102 GLU A N 1
ATOM 862 C CA . GLU A 1 102 ? 8.398 -17.308 22.220 1.00 52.47 102 GLU A CA 1
ATOM 863 C C . GLU A 1 102 ? 7.887 -17.869 20.885 1.00 52.47 102 GLU A C 1
ATOM 865 O O . GLU A 1 102 ? 7.083 -18.796 20.891 1.00 52.47 102 GLU A O 1
ATOM 870 N N . THR A 1 103 ? 8.382 -17.403 19.733 1.00 53.19 103 THR A N 1
ATOM 871 C CA . THR A 1 103 ? 7.860 -17.875 18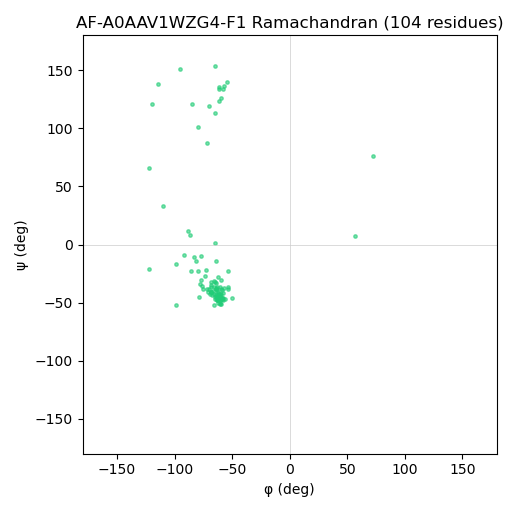.430 1.00 53.19 103 THR A CA 1
ATOM 872 C C . THR A 1 103 ? 8.490 -19.198 17.958 1.00 53.19 103 THR A C 1
ATOM 874 O O . THR A 1 103 ? 8.001 -19.819 17.021 1.00 53.19 103 THR A O 1
ATOM 877 N N . THR A 1 104 ? 9.558 -19.677 18.604 1.00 43.41 104 THR A N 1
ATOM 878 C CA . THR A 1 104 ? 10.278 -20.906 18.198 1.00 43.41 104 THR A CA 1
ATOM 879 C C . THR A 1 104 ? 9.675 -22.189 18.791 1.00 43.41 104 THR A C 1
ATOM 881 O O . THR A 1 104 ? 10.266 -23.260 18.676 1.00 43.41 104 THR A O 1
ATOM 884 N N . LYS A 1 105 ? 8.516 -22.108 19.453 1.00 44.84 105 LYS A N 1
ATOM 885 C CA . LYS A 1 105 ? 7.803 -23.271 19.999 1.00 44.84 105 LYS A CA 1
ATOM 886 C C . LYS A 1 105 ? 6.383 -23.368 19.438 1.00 44.84 105 LYS A C 1
ATOM 888 O O . LYS A 1 105 ? 5.425 -23.227 20.190 1.00 44.84 105 LYS A O 1
ATOM 893 N N . LEU A 1 106 ? 6.265 -23.617 18.137 1.00 37.56 106 LEU A N 1
ATOM 894 C CA . LEU A 1 106 ? 5.093 -24.240 17.511 1.00 37.56 106 LEU A CA 1
ATOM 895 C C . LEU A 1 106 ? 5.565 -25.207 16.427 1.00 37.56 106 LEU A C 1
ATOM 897 O O . LEU A 1 106 ? 6.446 -24.800 15.637 1.00 37.56 106 LEU A O 1
#

Solvent-accessible surface area (backbone atoms only — not comparable to full-atom values): 6426 Å² total; per-residue (Å²): 140,72,72,68,60,59,58,53,56,53,53,50,53,51,52,54,51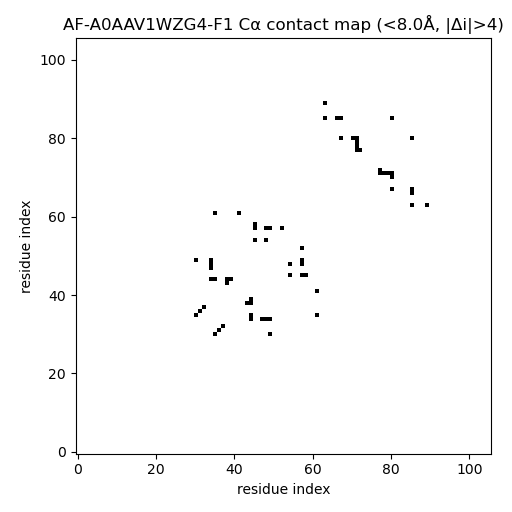,50,52,52,50,50,53,51,50,53,51,51,51,54,47,39,57,68,32,47,72,70,36,92,48,72,66,57,22,62,78,51,51,59,92,93,47,59,65,74,60,49,52,50,52,52,52,54,52,51,51,52,53,50,52,40,70,68,37,89,80,70,56,74,73,53,69,68,56,55,49,50,52,62,56,54,72,62,69,72,74,80,80,67,83,72,74,82,76,123

Foldseek 3Di:
DPPPVVVVVVVVVVVVVVVVVVVVVVVLVVQCVPQPVVDDDPVSSLVPHDPVDPSVVSNLSNVLVVVQVVVCVPPPPNDRDDPVVSVVVSVVVPPDPDDDPVVVPD

Radius of gyration: 19.03 Å; Cα contacts (8 Å, |Δi|>4): 33; chains: 1; bounding box: 47×46×54 Å